Protein AF-A0AAW6UKP6-F1 (afdb_monomer)

Solvent-accessible surface area (backbone atoms only — not comparable to full-atom values): 6323 Å² total; per-residue (Å²): 113,102,77,45,82,90,49,48,65,62,50,48,55,52,49,50,52,49,58,73,71,46,81,63,58,68,55,94,92,41,79,34,57,94,87,55,78,79,71,82,73,55,69,66,61,53,51,53,48,44,49,36,45,63,71,62,67,48,82,64,89,46,73,42,46,45,46,24,50,53,50,37,60,75,69,43,39,76,81,42,58,70,73,59,23,53,57,48,45,55,55,39,44,53,52,18,43,52,50,49,53,53,64,74,75,108

Mean predicted aligned error: 12.76 Å

Nearest PDB structures (foldseek):
  6h25-assembly1_H  TM=5.130E-01  e=7.386E+00  Homo sapiens

Sequence (106 aa):
TLFSPENCMEYFEKAQKWHEAGRPVCVNGKWLKPGEVAVSIDPVERDNAYTRIIGSRLTPKNRTEEIAAELAGKQGVRNMSDFVGRKAWLGIWQQAAELAAKEVTA

Organism: Providencia rettgeri (NCBI:txid587)

Structure (mmCIF, N/CA/C/O backbone):
data_AF-A0AAW6UKP6-F1
#
_entry.id   AF-A0AAW6UKP6-F1
#
loop_
_atom_site.group_PDB
_atom_site.id
_atom_site.type_symbol
_atom_site.label_atom_id
_atom_site.label_alt_id
_atom_site.label_comp_id
_atom_site.label_asym_id
_atom_site.label_entity_id
_atom_site.label_seq_id
_atom_site.pdbx_PDB_ins_code
_atom_site.Cartn_x
_atom_site.Cartn_y
_atom_site.Cartn_z
_atom_site.occupancy
_atom_site.B_iso_or_equiv
_atom_site.auth_seq_id
_atom_site.auth_comp_id
_atom_site.auth_asym_id
_atom_site.auth_atom_id
_atom_site.pdbx_PDB_model_num
ATOM 1 N N . THR A 1 1 ? 37.466 -22.237 -8.471 1.00 55.19 1 THR A N 1
ATOM 2 C CA . THR A 1 1 ? 36.124 -22.697 -8.052 1.00 55.19 1 THR A CA 1
ATOM 3 C C . THR A 1 1 ? 35.542 -21.637 -7.138 1.00 55.19 1 THR A C 1
ATOM 5 O O . THR A 1 1 ? 36.288 -21.102 -6.337 1.00 55.19 1 THR A O 1
ATOM 8 N N . LEU A 1 2 ? 34.257 -21.281 -7.255 1.00 63.34 2 LEU A N 1
ATOM 9 C CA . LEU A 1 2 ? 33.610 -20.297 -6.354 1.00 63.34 2 LEU A CA 1
ATOM 10 C C . LEU A 1 2 ? 33.695 -20.696 -4.864 1.00 63.34 2 LEU A C 1
ATOM 12 O O . LEU A 1 2 ? 33.579 -19.859 -3.970 1.00 63.34 2 LEU A O 1
ATOM 16 N N . PHE A 1 3 ? 33.952 -21.979 -4.619 1.00 66.38 3 PHE A N 1
ATOM 17 C CA . PHE A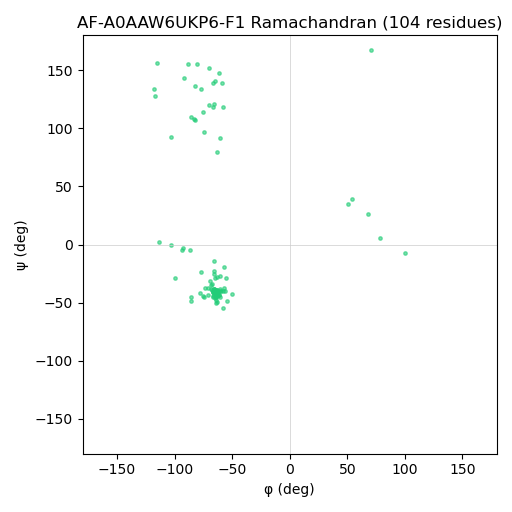 1 3 ? 34.276 -22.555 -3.326 1.00 66.38 3 PHE A CA 1
ATOM 18 C C . PHE A 1 3 ? 35.784 -22.822 -3.272 1.00 66.38 3 PHE A C 1
ATOM 20 O O . PHE A 1 3 ? 36.261 -23.858 -3.744 1.00 66.38 3 PHE A O 1
ATOM 27 N N . SER A 1 4 ? 36.533 -21.844 -2.765 1.00 71.06 4 SER A N 1
ATOM 28 C CA . SER A 1 4 ? 37.926 -22.015 -2.346 1.00 71.06 4 SER A CA 1
ATOM 29 C C . SER A 1 4 ? 37.954 -22.379 -0.856 1.00 71.06 4 SER A C 1
ATOM 31 O O . SER A 1 4 ? 37.142 -21.839 -0.098 1.00 71.06 4 SER A O 1
ATOM 33 N N . PRO A 1 5 ? 38.872 -23.252 -0.405 1.00 71.44 5 PRO A N 1
ATOM 34 C CA . PRO A 1 5 ? 38.934 -23.707 0.989 1.00 71.44 5 PRO A CA 1
ATOM 35 C C . PRO A 1 5 ? 39.176 -22.565 1.987 1.00 71.44 5 PRO A C 1
ATOM 37 O O . PRO A 1 5 ? 38.702 -22.624 3.116 1.00 71.44 5 PRO A O 1
ATOM 40 N N . GLU A 1 6 ? 39.833 -21.491 1.548 1.00 70.94 6 GLU A N 1
ATOM 41 C CA . GLU A 1 6 ? 40.092 -20.283 2.343 1.00 70.94 6 GLU A CA 1
ATOM 42 C C . GLU A 1 6 ? 38.807 -19.522 2.712 1.00 70.94 6 GLU A C 1
ATOM 44 O O . GLU A 1 6 ? 38.766 -18.816 3.712 1.00 70.94 6 GLU A O 1
ATOM 49 N N . ASN A 1 7 ? 37.728 -19.709 1.945 1.00 62.31 7 ASN A N 1
ATOM 50 C CA . ASN A 1 7 ? 36.457 -19.009 2.131 1.00 62.31 7 ASN A CA 1
ATOM 51 C C . ASN A 1 7 ? 35.382 -19.896 2.798 1.00 62.31 7 ASN A C 1
ATOM 53 O O . ASN A 1 7 ? 34.258 -19.448 3.011 1.00 62.31 7 ASN A O 1
ATOM 57 N N . CYS A 1 8 ? 35.695 -21.162 3.119 1.00 63.50 8 CYS A N 1
ATOM 58 C CA . CYS A 1 8 ? 34.740 -22.125 3.686 1.00 63.50 8 CYS A CA 1
ATOM 59 C C . CYS A 1 8 ? 34.215 -21.726 5.073 1.00 63.50 8 CYS A C 1
ATOM 61 O O . CYS A 1 8 ? 33.021 -21.883 5.325 1.00 63.50 8 CYS A O 1
ATOM 63 N N . MET A 1 9 ? 35.068 -21.196 5.956 1.00 69.38 9 MET A N 1
ATOM 64 C CA . MET A 1 9 ? 34.627 -20.741 7.286 1.00 69.38 9 MET A CA 1
ATOM 65 C C . MET A 1 9 ? 33.695 -19.530 7.181 1.00 69.38 9 MET A C 1
ATOM 67 O O . MET A 1 9 ? 32.601 -19.535 7.738 1.00 69.38 9 MET A O 1
ATOM 71 N N . GLU A 1 10 ? 34.062 -18.568 6.336 1.00 73.38 10 GLU A N 1
ATOM 72 C CA . GLU A 1 10 ? 33.233 -17.408 5.998 1.00 73.38 10 GLU A CA 1
ATOM 73 C C . GLU A 1 10 ? 31.852 -17.808 5.446 1.00 73.38 10 GLU A C 1
ATOM 75 O O . GLU A 1 10 ? 30.840 -17.181 5.764 1.00 73.38 10 GLU A O 1
ATOM 80 N N . TYR A 1 11 ? 31.782 -18.851 4.612 1.00 74.81 11 TYR A N 1
ATOM 81 C CA . TYR A 1 11 ? 30.507 -19.363 4.102 1.00 74.81 11 TYR A CA 1
ATOM 82 C C . TYR A 1 11 ? 29.651 -19.998 5.200 1.00 74.81 11 TYR A C 1
ATOM 84 O O . TYR A 1 11 ? 28.435 -19.802 5.202 1.00 74.81 11 TYR A O 1
ATOM 92 N N . PHE A 1 12 ? 30.266 -20.729 6.131 1.00 77.94 12 PHE A N 1
ATOM 93 C CA . PHE A 1 12 ? 29.560 -21.354 7.246 1.00 77.94 12 PHE A CA 1
ATOM 94 C C . PHE A 1 12 ? 28.951 -20.306 8.185 1.00 77.94 12 PHE A C 1
ATOM 96 O O . PHE A 1 12 ? 27.762 -20.375 8.492 1.00 77.94 12 PHE A O 1
ATOM 103 N N . GLU A 1 13 ? 29.713 -19.273 8.547 1.00 80.56 13 GLU A N 1
ATOM 104 C CA . GLU A 1 13 ? 29.209 -18.164 9.366 1.00 80.56 13 GLU A CA 1
ATOM 105 C C . GLU A 1 13 ? 28.077 -17.398 8.670 1.00 80.56 13 GLU A C 1
ATOM 107 O O . GLU A 1 13 ? 27.074 -17.043 9.294 1.00 80.56 13 GLU A O 1
ATOM 112 N N . LYS A 1 14 ? 28.198 -17.168 7.356 1.00 77.75 14 LYS A N 1
ATOM 113 C CA . LYS A 1 14 ? 27.137 -16.538 6.553 1.00 77.75 14 LYS A CA 1
ATOM 114 C C . LYS A 1 14 ? 25.878 -17.403 6.514 1.00 77.75 14 LYS A C 1
ATOM 116 O O . LYS A 1 14 ? 24.782 -16.863 6.638 1.00 77.75 14 LYS A O 1
ATOM 121 N N . ALA A 1 15 ? 26.019 -18.723 6.391 1.00 78.00 15 ALA A N 1
ATOM 122 C CA . ALA A 1 15 ? 24.896 -19.655 6.413 1.00 78.00 15 ALA A CA 1
ATOM 123 C C . ALA A 1 15 ? 24.209 -19.699 7.787 1.00 78.00 15 ALA A C 1
ATOM 125 O O . ALA A 1 15 ? 22.981 -19.688 7.848 1.00 78.00 15 ALA A O 1
ATOM 126 N N . GLN A 1 16 ? 24.978 -19.683 8.879 1.00 78.81 16 GLN A N 1
ATOM 127 C CA . GLN A 1 16 ? 24.442 -19.662 10.240 1.00 78.81 16 GLN A CA 1
ATOM 128 C C . GLN A 1 16 ? 23.662 -18.371 10.516 1.00 78.81 16 GLN A C 1
ATOM 130 O O . GLN A 1 16 ? 22.532 -18.437 10.994 1.00 78.81 16 GLN A O 1
ATOM 135 N N . LYS A 1 17 ? 24.197 -17.211 10.109 1.00 78.19 17 LYS A N 1
ATOM 136 C CA . LYS A 1 17 ? 23.480 -15.923 10.168 1.00 78.19 17 LYS A CA 1
ATOM 137 C C . LYS A 1 17 ? 22.188 -15.945 9.350 1.00 78.19 17 LYS A C 1
ATOM 139 O O . LYS A 1 17 ? 21.175 -15.417 9.792 1.00 78.19 17 LYS A O 1
ATOM 144 N N . TRP A 1 18 ? 22.200 -16.576 8.174 1.00 73.56 18 TRP A N 1
ATOM 145 C CA . TRP A 1 18 ? 20.998 -16.743 7.348 1.00 73.56 18 TRP A CA 1
ATOM 146 C C . TRP A 1 18 ? 19.962 -17.676 7.987 1.00 73.56 18 TRP A C 1
ATOM 148 O O . TRP A 1 18 ? 18.762 -17.469 7.827 1.00 73.56 18 TRP A O 1
ATOM 158 N N . HIS A 1 19 ? 20.413 -18.704 8.707 1.00 72.62 19 HIS A N 1
ATOM 159 C CA . HIS A 1 19 ? 19.541 -19.622 9.431 1.00 72.62 19 HIS A CA 1
ATOM 160 C C . HIS A 1 19 ? 18.895 -18.949 10.650 1.00 72.62 19 HIS A C 1
ATOM 162 O O . HIS A 1 19 ? 17.689 -19.078 10.843 1.00 72.62 19 HIS A O 1
ATOM 168 N N . GLU A 1 20 ? 19.677 -18.185 11.416 1.00 72.75 20 GLU A N 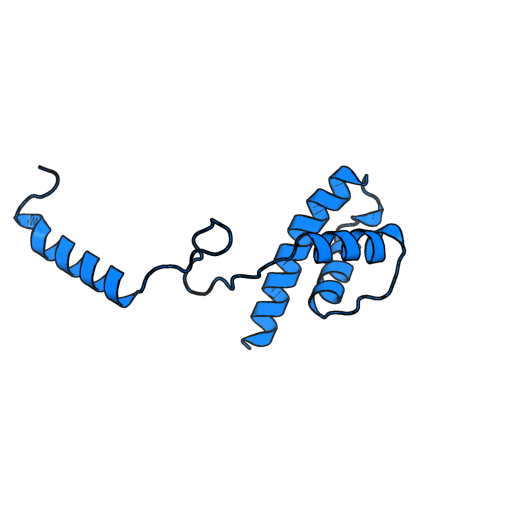1
ATOM 169 C CA . GLU A 1 20 ? 19.222 -17.440 12.596 1.00 72.75 20 GLU A CA 1
ATOM 170 C C . GLU A 1 20 ? 18.278 -16.283 12.232 1.00 72.75 20 GLU A C 1
ATOM 172 O O . GLU A 1 20 ? 17.268 -16.078 12.901 1.00 72.75 20 GLU A O 1
ATOM 177 N N . ALA A 1 21 ? 18.539 -15.583 11.119 1.00 66.31 21 ALA A N 1
ATOM 178 C CA . ALA A 1 21 ? 17.660 -14.535 10.594 1.00 66.31 21 ALA A CA 1
ATOM 179 C C . ALA A 1 21 ? 16.293 -15.060 10.106 1.00 66.31 21 ALA A C 1
ATOM 181 O O . ALA A 1 21 ? 15.368 -14.273 9.900 1.00 66.31 21 ALA A O 1
ATOM 182 N N . GLY A 1 22 ? 16.154 -16.377 9.925 1.00 68.00 22 GLY A N 1
ATOM 183 C CA . GLY A 1 22 ? 14.941 -17.001 9.417 1.00 68.00 22 GLY A CA 1
ATOM 184 C C . GLY A 1 22 ? 14.696 -16.720 7.932 1.00 68.00 22 GLY A C 1
ATOM 185 O O . GLY A 1 22 ? 15.329 -15.882 7.289 1.00 68.00 22 GLY A O 1
ATOM 186 N N . ARG A 1 23 ? 13.756 -17.464 7.343 1.00 63.94 23 ARG A N 1
ATOM 187 C CA . ARG A 1 23 ? 13.358 -17.219 5.952 1.00 63.94 23 ARG A CA 1
ATOM 188 C C . ARG A 1 23 ? 12.443 -15.990 5.904 1.00 63.94 23 ARG A C 1
ATOM 190 O O . ARG A 1 23 ? 11.500 -15.934 6.694 1.00 63.94 23 ARG A O 1
ATOM 197 N N . PRO A 1 24 ? 12.657 -15.043 4.974 1.00 65.19 24 PRO A N 1
ATOM 198 C CA . PRO A 1 24 ? 11.714 -13.952 4.769 1.00 65.19 24 PRO A CA 1
ATOM 199 C C . PRO A 1 24 ? 10.340 -14.515 4.396 1.00 65.19 24 PRO A C 1
ATOM 201 O O . PRO A 1 24 ? 10.235 -15.466 3.614 1.00 65.19 24 PRO A O 1
ATOM 204 N N . VAL A 1 25 ? 9.282 -13.929 4.957 1.00 61.28 25 VAL A N 1
ATOM 205 C CA . VAL A 1 25 ? 7.910 -14.344 4.659 1.00 61.28 25 VAL A CA 1
ATOM 206 C C . VAL A 1 25 ? 7.590 -13.917 3.227 1.00 61.28 25 VAL A C 1
ATOM 208 O O . VAL A 1 25 ? 7.650 -12.736 2.885 1.00 61.28 25 VAL A O 1
ATOM 211 N N . CYS A 1 26 ? 7.273 -14.883 2.368 1.00 54.25 26 CYS A N 1
ATOM 212 C CA . CYS A 1 26 ? 6.759 -14.597 1.035 1.00 54.25 26 CYS A CA 1
ATOM 213 C C . CYS A 1 26 ? 5.245 -14.416 1.139 1.00 54.25 26 CYS A C 1
ATOM 215 O O . CYS A 1 26 ? 4.528 -15.388 1.378 1.00 54.25 26 CYS A O 1
ATOM 217 N N . VAL A 1 27 ? 4.757 -13.186 0.965 1.00 57.72 27 VAL A N 1
ATOM 218 C CA . VAL A 1 27 ? 3.317 -12.919 0.869 1.00 57.72 27 VAL A CA 1
ATOM 219 C C . VAL A 1 27 ? 3.013 -12.359 -0.507 1.00 57.72 27 VAL A C 1
ATOM 221 O O . VAL A 1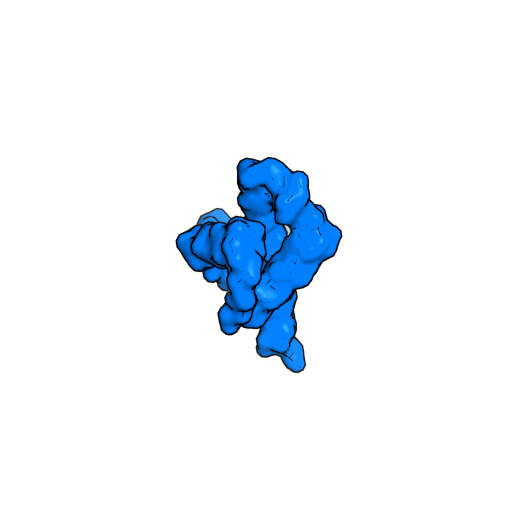 27 ? 3.653 -11.420 -0.977 1.00 57.72 27 VAL A O 1
ATOM 224 N N . ASN A 1 28 ? 2.042 -12.983 -1.173 1.00 47.97 28 ASN A N 1
ATOM 225 C CA . ASN A 1 28 ? 1.555 -12.587 -2.492 1.00 47.97 28 ASN A CA 1
ATOM 226 C C . ASN A 1 28 ? 2.664 -12.476 -3.566 1.00 47.97 28 ASN A C 1
ATOM 228 O O . ASN A 1 28 ? 2.681 -11.550 -4.375 1.00 47.97 28 ASN A O 1
ATOM 232 N N . GLY A 1 29 ? 3.628 -13.406 -3.545 1.00 62.12 29 GLY A N 1
ATOM 233 C CA . GLY A 1 29 ? 4.715 -13.486 -4.531 1.00 62.12 29 GLY A CA 1
ATOM 234 C C . GLY A 1 29 ? 5.862 -12.491 -4.324 1.00 62.12 29 GLY A C 1
ATOM 235 O O . GLY A 1 29 ? 6.766 -12.435 -5.159 1.00 62.12 29 GLY A O 1
ATOM 236 N N . LYS A 1 30 ? 5.858 -11.720 -3.228 1.00 57.59 30 LYS A N 1
ATOM 237 C CA . LYS A 1 30 ? 6.928 -10.778 -2.886 1.00 57.59 30 LYS A CA 1
ATOM 238 C C . LYS A 1 30 ? 7.593 -11.173 -1.567 1.00 57.59 30 LYS A C 1
ATOM 240 O O . LYS A 1 30 ? 6.921 -11.485 -0.586 1.00 57.59 30 LYS A O 1
ATOM 245 N N . TRP A 1 31 ? 8.923 -11.158 -1.559 1.00 63.91 31 TRP A N 1
ATOM 246 C CA . TRP A 1 31 ? 9.724 -11.400 -0.361 1.00 63.91 31 TRP A CA 1
ATOM 247 C C . TRP A 1 31 ? 9.670 -10.170 0.535 1.00 63.91 31 TRP A C 1
ATOM 249 O O . TRP A 1 31 ? 10.165 -9.110 0.146 1.00 63.91 31 TRP A O 1
ATOM 259 N N . LEU A 1 32 ? 9.068 -10.312 1.711 1.00 57.47 32 LEU A N 1
ATOM 260 C CA . LEU A 1 32 ? 9.000 -9.234 2.686 1.00 57.47 32 LEU A CA 1
ATOM 261 C C . LEU A 1 32 ? 10.289 -9.184 3.490 1.00 57.47 32 LEU A C 1
ATOM 263 O O . LEU A 1 32 ? 10.831 -10.213 3.907 1.00 57.47 32 LEU A O 1
ATOM 267 N N . LYS A 1 33 ? 10.794 -7.970 3.697 1.00 59.16 33 LYS A N 1
ATOM 268 C CA . LYS A 1 33 ? 11.932 -7.750 4.590 1.00 59.16 33 LYS A CA 1
ATOM 269 C C . LYS A 1 33 ? 11.495 -7.966 6.046 1.00 59.16 33 LYS A C 1
ATOM 271 O O . LYS A 1 33 ? 10.326 -7.748 6.361 1.00 59.16 33 LYS A O 1
ATOM 276 N N . PRO A 1 34 ? 12.402 -8.376 6.949 1.00 46.78 34 PRO A N 1
ATOM 277 C CA . PRO A 1 34 ? 12.072 -8.492 8.367 1.00 46.78 34 PRO A CA 1
ATOM 278 C C . PRO A 1 34 ? 11.581 -7.134 8.897 1.00 46.78 34 PRO A C 1
ATOM 280 O O . PRO A 1 34 ? 12.305 -6.143 8.821 1.00 46.78 34 PRO A O 1
ATOM 283 N N . GLY A 1 35 ? 10.330 -7.090 9.369 1.00 51.12 35 GLY A N 1
ATOM 284 C CA .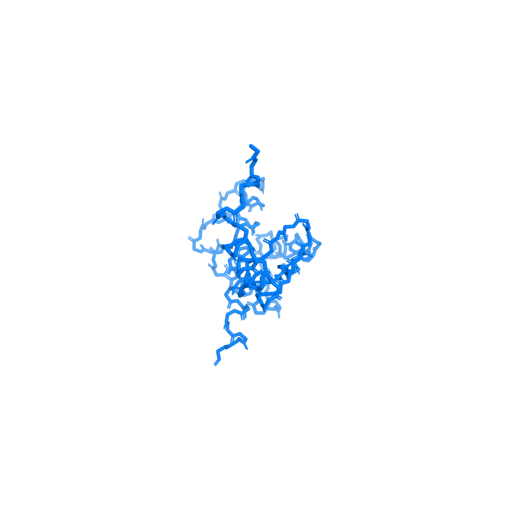 GLY A 1 35 ? 9.637 -5.873 9.820 1.00 51.12 35 GLY A CA 1
ATOM 285 C C . GLY A 1 35 ? 8.660 -5.255 8.809 1.00 51.12 35 GLY A C 1
ATOM 286 O O . GLY A 1 35 ? 7.924 -4.337 9.163 1.00 51.12 35 GLY A O 1
ATOM 287 N N . GLU A 1 36 ? 8.604 -5.750 7.571 1.00 48.19 36 GLU A N 1
ATOM 288 C CA . GLU A 1 36 ? 7.600 -5.329 6.594 1.00 48.19 36 GLU A CA 1
ATOM 289 C C . GLU A 1 36 ? 6.310 -6.119 6.835 1.00 48.19 36 GLU A C 1
ATOM 291 O O . GLU A 1 36 ? 6.246 -7.331 6.614 1.00 48.19 36 GLU A O 1
ATOM 296 N N . VAL A 1 37 ? 5.286 -5.440 7.357 1.00 53.78 37 VAL A N 1
ATOM 297 C CA . VAL A 1 37 ? 3.987 -6.066 7.595 1.00 53.78 37 VAL A CA 1
ATOM 298 C C . VAL A 1 37 ? 3.380 -6.414 6.246 1.00 53.78 37 VAL A C 1
ATOM 300 O O . VAL A 1 37 ? 3.120 -5.550 5.409 1.00 53.78 37 VAL A O 1
ATOM 303 N N . ALA A 1 38 ? 3.160 -7.710 6.055 1.00 50.59 38 ALA A N 1
ATOM 304 C CA . ALA A 1 38 ? 2.424 -8.267 4.942 1.00 50.59 38 ALA A CA 1
ATOM 305 C C . ALA A 1 38 ? 0.973 -7.787 4.985 1.00 50.59 38 ALA A C 1
ATOM 307 O O . ALA A 1 38 ? 0.092 -8.503 5.460 1.00 50.59 38 ALA A O 1
ATOM 308 N N . VAL A 1 39 ? 0.696 -6.567 4.532 1.00 56.62 39 VAL A N 1
ATOM 309 C CA . VAL A 1 39 ? -0.695 -6.153 4.421 1.00 56.62 39 VAL A CA 1
ATOM 310 C C . VAL A 1 39 ? -1.268 -6.877 3.210 1.00 56.62 39 VAL A C 1
ATOM 312 O O . VAL A 1 39 ? -1.059 -6.473 2.066 1.00 56.62 39 VAL A O 1
ATOM 315 N N . SER A 1 40 ? -1.937 -8.003 3.466 1.00 55.31 40 SER A N 1
ATOM 316 C CA . SER A 1 40 ? -2.817 -8.655 2.500 1.00 55.31 40 SER A CA 1
ATOM 317 C C . SER A 1 40 ? -3.921 -7.668 2.147 1.00 55.31 40 SER A C 1
ATOM 319 O O . SER A 1 40 ? -4.925 -7.555 2.841 1.00 55.31 40 SER A O 1
ATOM 321 N N . ILE A 1 41 ? -3.689 -6.894 1.092 1.00 62.16 41 ILE A N 1
ATOM 322 C CA . ILE A 1 41 ? -4.678 -5.976 0.544 1.00 62.16 41 ILE A CA 1
ATOM 323 C C . ILE A 1 41 ? -5.587 -6.808 -0.348 1.00 62.16 41 ILE A C 1
ATOM 325 O O . ILE A 1 41 ? -5.182 -7.205 -1.444 1.00 62.16 41 ILE A O 1
ATOM 329 N N . ASP A 1 42 ? -6.809 -7.059 0.113 1.00 68.06 42 ASP A N 1
ATOM 330 C CA . ASP A 1 42 ? -7.814 -7.687 -0.726 1.00 68.06 42 ASP A CA 1
ATOM 331 C C . ASP A 1 42 ? -8.186 -6.732 -1.884 1.00 68.06 42 ASP A C 1
ATOM 333 O O . ASP A 1 42 ? -8.580 -5.577 -1.656 1.00 68.06 42 ASP A O 1
ATOM 337 N N . PRO A 1 43 ? -8.009 -7.152 -3.152 1.00 69.31 43 PRO A N 1
ATOM 338 C CA . PRO A 1 43 ? -8.242 -6.281 -4.297 1.00 69.31 43 PRO A CA 1
ATOM 339 C C . PRO A 1 43 ? -9.719 -5.897 -4.445 1.00 69.31 43 PRO A C 1
ATOM 341 O O . PRO A 1 43 ? -10.000 -4.835 -5.005 1.00 69.31 43 PRO A O 1
ATOM 344 N N . VAL A 1 44 ? -10.644 -6.722 -3.943 1.00 72.75 44 VAL A N 1
ATOM 345 C CA . VAL A 1 44 ? -12.091 -6.500 -4.025 1.00 72.75 44 VAL A CA 1
ATOM 346 C C . VAL A 1 44 ? -12.528 -5.472 -2.988 1.00 72.75 44 VAL A C 1
ATOM 348 O O . VAL A 1 44 ? -13.304 -4.571 -3.315 1.00 72.75 44 VAL A O 1
ATOM 351 N N . GLU A 1 45 ? -12.005 -5.541 -1.762 1.00 71.50 45 GLU A N 1
ATOM 352 C CA . GLU A 1 45 ? -12.272 -4.519 -0.739 1.00 71.50 45 GLU A CA 1
ATOM 353 C C . GLU A 1 45 ? -11.756 -3.145 -1.166 1.00 71.50 45 GLU A C 1
ATOM 355 O O . GLU A 1 45 ? -12.476 -2.149 -1.067 1.00 71.50 45 GLU A O 1
ATOM 360 N N . ARG A 1 46 ? -10.544 -3.088 -1.726 1.00 76.25 46 ARG A N 1
ATOM 361 C CA . ARG A 1 46 ? -9.946 -1.837 -2.210 1.00 76.25 46 ARG A CA 1
ATOM 362 C C . ARG A 1 46 ? -10.780 -1.176 -3.311 1.00 76.25 46 ARG A C 1
ATOM 364 O O . ARG A 1 46 ? -10.942 0.045 -3.300 1.00 76.25 46 ARG A O 1
ATOM 371 N N . ASP A 1 47 ? -11.251 -1.947 -4.292 1.00 77.31 47 ASP A N 1
ATOM 372 C CA . ASP A 1 47 ? -11.993 -1.412 -5.446 1.00 77.31 47 ASP A CA 1
ATOM 373 C C . ASP A 1 47 ? -13.420 -0.984 -5.061 1.00 77.31 47 ASP A C 1
ATOM 375 O O . ASP A 1 47 ? -13.896 0.080 -5.470 1.00 77.31 47 ASP A O 1
ATOM 379 N N . ASN A 1 48 ? -14.061 -1.742 -4.163 1.00 78.44 48 ASN A N 1
ATOM 380 C CA . ASN A 1 48 ? -15.316 -1.323 -3.540 1.00 78.44 48 ASN A CA 1
ATOM 381 C C . ASN A 1 48 ? -15.136 -0.032 -2.738 1.00 78.44 48 ASN A C 1
ATOM 383 O O . ASN A 1 48 ? -15.953 0.881 -2.857 1.00 78.44 48 ASN A O 1
ATOM 387 N N . ALA A 1 49 ? -14.056 0.085 -1.964 1.00 75.88 49 ALA A N 1
ATOM 388 C CA . ALA A 1 49 ? -13.755 1.296 -1.213 1.00 75.88 49 ALA A CA 1
ATOM 389 C C . ALA A 1 49 ? -13.454 2.490 -2.132 1.00 75.88 49 ALA A C 1
ATOM 391 O O . ALA A 1 49 ? -13.924 3.593 -1.859 1.00 75.88 49 ALA A O 1
ATOM 392 N N . TYR A 1 50 ? -12.755 2.285 -3.255 1.00 75.88 50 TYR A N 1
ATOM 393 C CA . TYR A 1 50 ? -12.541 3.328 -4.264 1.00 75.88 50 TYR A CA 1
ATOM 394 C C . TYR A 1 50 ? -13.872 3.859 -4.798 1.00 75.88 50 TYR A C 1
ATOM 396 O O . TYR A 1 50 ? -14.159 5.054 -4.707 1.00 75.88 50 TYR A O 1
ATOM 404 N N . THR A 1 51 ? -14.722 2.957 -5.291 1.00 78.38 51 THR A N 1
ATOM 405 C CA . THR A 1 51 ? -16.038 3.302 -5.842 1.00 78.38 51 THR A CA 1
ATOM 406 C C . THR A 1 51 ? -16.888 4.025 -4.799 1.00 78.38 51 THR A C 1
ATOM 408 O O . THR A 1 51 ? -17.539 5.030 -5.080 1.00 78.38 51 THR A O 1
ATOM 411 N N . ARG A 1 52 ? -16.817 3.572 -3.549 1.00 74.19 52 ARG A N 1
ATOM 412 C CA . ARG A 1 52 ? -17.613 4.096 -2.447 1.00 74.19 52 ARG A CA 1
ATOM 413 C C . ARG A 1 52 ? -17.141 5.468 -1.945 1.00 74.19 52 ARG A C 1
ATOM 415 O O . ARG A 1 52 ? -17.968 6.357 -1.740 1.00 74.19 52 ARG A O 1
ATOM 422 N N . ILE A 1 53 ? -15.837 5.663 -1.764 1.00 77.81 53 ILE A N 1
ATOM 423 C CA . ILE A 1 53 ? -15.247 6.879 -1.177 1.00 77.81 53 ILE A CA 1
ATOM 424 C C . ILE A 1 53 ? -15.027 7.952 -2.251 1.00 77.81 53 ILE A C 1
ATOM 426 O O . ILE A 1 53 ? -15.352 9.128 -2.043 1.00 77.81 53 ILE A O 1
ATOM 430 N N . ILE A 1 54 ? -14.486 7.566 -3.407 1.00 75.69 54 ILE A N 1
ATOM 431 C CA . ILE A 1 54 ? -14.166 8.482 -4.508 1.00 75.69 54 ILE A CA 1
ATOM 432 C C . ILE A 1 54 ? -15.394 8.702 -5.390 1.00 75.69 54 ILE A C 1
ATOM 434 O O . ILE A 1 54 ? -15.745 9.855 -5.633 1.00 75.69 54 ILE A O 1
ATOM 438 N N . GLY A 1 55 ? -16.077 7.625 -5.791 1.00 71.50 55 GLY A N 1
ATOM 439 C CA . GLY A 1 55 ? -17.260 7.693 -6.656 1.00 71.50 55 GLY A CA 1
ATOM 440 C C . GLY A 1 55 ? -18.528 8.180 -5.946 1.00 71.50 55 GLY A C 1
ATOM 441 O O . GLY A 1 55 ? -19.228 9.042 -6.470 1.00 71.50 55 GLY A O 1
ATOM 442 N N . SER A 1 56 ? -18.818 7.683 -4.737 1.00 69.25 56 SER A N 1
ATOM 443 C CA . SER A 1 56 ? -20.101 7.940 -4.050 1.00 69.25 56 SER A CA 1
ATOM 444 C C . SER A 1 56 ? -20.021 8.788 -2.773 1.00 69.25 56 SER A C 1
ATOM 446 O O . SER A 1 56 ? -21.052 9.020 -2.147 1.00 69.25 56 SER A O 1
ATOM 448 N N . ARG A 1 57 ? -18.835 9.281 -2.380 1.00 66.94 57 ARG A N 1
ATOM 449 C CA . ARG A 1 57 ? -18.614 10.110 -1.167 1.00 66.94 57 ARG A CA 1
ATOM 450 C C . ARG A 1 57 ? -19.197 9.518 0.126 1.00 66.94 57 ARG A C 1
ATOM 452 O O . ARG A 1 57 ? -19.662 10.247 0.998 1.00 66.94 57 ARG A O 1
ATOM 459 N N . LEU A 1 58 ? -19.180 8.199 0.256 1.00 68.44 58 LEU A N 1
ATOM 460 C CA . LEU A 1 58 ? -19.667 7.522 1.453 1.00 68.44 58 LEU A CA 1
ATOM 461 C C . LEU A 1 58 ? -18.614 7.544 2.568 1.00 68.44 58 LEU A C 1
ATOM 463 O O . LEU A 1 58 ? -17.413 7.644 2.312 1.00 68.44 58 LEU A O 1
ATOM 467 N N . THR A 1 59 ? -19.082 7.440 3.812 1.00 65.06 59 THR A N 1
ATOM 468 C CA . THR A 1 59 ? -18.219 7.455 4.996 1.00 65.06 59 THR A CA 1
ATOM 469 C C . THR A 1 59 ? -17.321 6.210 5.048 1.00 65.06 59 THR A C 1
ATOM 471 O O . THR A 1 59 ? -17.794 5.105 4.732 1.00 65.06 59 THR A O 1
ATOM 474 N N . PRO A 1 60 ? -16.037 6.373 5.423 1.00 67.06 60 PRO A N 1
ATOM 475 C CA . PRO A 1 60 ? -15.109 5.258 5.611 1.00 67.06 60 PRO A CA 1
ATOM 476 C C . PRO A 1 60 ? -15.580 4.377 6.779 1.00 67.06 60 PRO A C 1
ATOM 478 O O . PRO A 1 60 ? -16.095 4.896 7.768 1.00 67.06 60 PRO A O 1
ATOM 481 N N . LYS A 1 61 ? -15.463 3.045 6.660 1.00 68.44 61 LYS A N 1
ATOM 482 C CA . LYS A 1 61 ? -15.863 2.099 7.724 1.00 68.44 61 LYS A CA 1
ATOM 483 C C . LYS A 1 61 ? -14.683 1.594 8.549 1.00 68.44 61 LYS A C 1
ATOM 485 O O . LYS A 1 61 ? -14.870 1.272 9.716 1.00 68.44 61 LYS A O 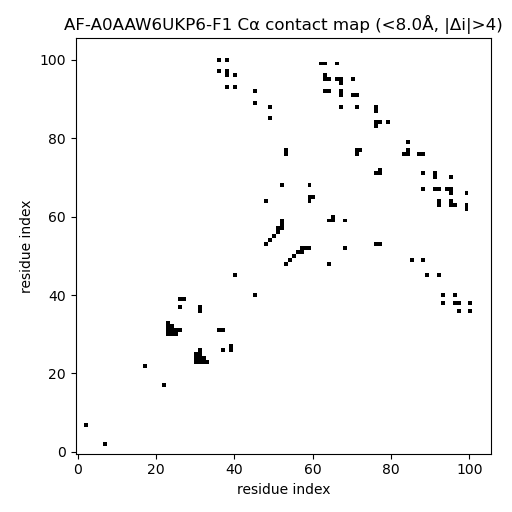1
ATOM 490 N N . ASN A 1 62 ? -13.500 1.525 7.950 1.00 68.06 62 ASN A N 1
ATOM 491 C CA . ASN A 1 62 ? -12.300 0.984 8.575 1.00 68.06 62 ASN A CA 1
ATOM 492 C C . ASN A 1 62 ? -11.217 2.052 8.763 1.00 68.06 62 ASN A C 1
ATOM 494 O O . ASN A 1 62 ? -11.145 3.021 8.008 1.00 68.06 62 ASN A O 1
ATOM 498 N N . ARG A 1 63 ? -10.313 1.839 9.728 1.00 67.62 63 ARG A N 1
ATOM 499 C CA . ARG A 1 63 ? -9.182 2.747 9.995 1.00 67.62 63 ARG A CA 1
ATOM 500 C C . ARG A 1 63 ? -8.290 2.941 8.761 1.00 67.62 63 ARG A C 1
ATOM 502 O O . ARG A 1 63 ? -7.876 4.053 8.461 1.00 67.62 63 ARG A O 1
ATOM 509 N N . THR A 1 64 ? -8.083 1.884 7.975 1.00 69.88 64 THR A N 1
ATOM 510 C CA . THR A 1 64 ? -7.367 1.949 6.689 1.00 69.88 64 THR A CA 1
ATOM 511 C C . THR A 1 64 ? -8.116 2.778 5.640 1.00 69.88 64 THR A C 1
ATOM 513 O O . THR A 1 64 ? -7.488 3.531 4.901 1.00 69.88 64 THR A O 1
ATOM 516 N N . GLU A 1 65 ? -9.450 2.695 5.592 1.00 75.06 65 GLU A N 1
ATOM 517 C CA . GLU A 1 65 ? -10.278 3.508 4.687 1.00 75.06 65 GLU A CA 1
ATOM 518 C C . GLU A 1 65 ? -10.257 4.991 5.070 1.00 75.06 65 GLU A C 1
ATOM 520 O O . GLU A 1 65 ? -10.283 5.845 4.188 1.00 75.06 65 GLU A O 1
ATOM 525 N N . GLU A 1 66 ? -10.196 5.304 6.365 1.00 77.81 66 GLU A N 1
ATOM 526 C CA . GLU A 1 66 ? -10.092 6.674 6.876 1.00 77.81 66 GLU A CA 1
ATOM 527 C C . GLU A 1 66 ? -8.770 7.325 6.452 1.00 77.81 66 GLU A C 1
ATOM 529 O O . GLU A 1 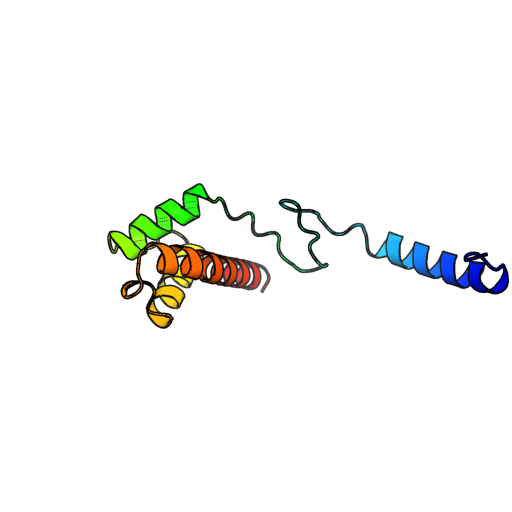66 ? -8.774 8.391 5.831 1.00 77.81 66 GLU A O 1
ATOM 534 N N . ILE A 1 67 ? -7.647 6.638 6.686 1.00 78.12 67 ILE A N 1
ATOM 535 C CA . ILE A 1 67 ? -6.315 7.111 6.282 1.00 78.12 67 ILE A CA 1
ATOM 536 C C . ILE A 1 67 ? -6.232 7.216 4.750 1.00 78.12 67 ILE A C 1
ATOM 538 O O . ILE A 1 67 ? -5.731 8.207 4.215 1.00 78.12 67 ILE A O 1
ATOM 542 N N . ALA A 1 68 ? -6.777 6.237 4.018 1.00 78.88 68 ALA A N 1
ATOM 543 C CA . ALA A 1 68 ? -6.814 6.269 2.557 1.00 78.88 68 ALA A CA 1
ATOM 544 C C . ALA A 1 68 ? -7.676 7.424 2.018 1.00 78.88 68 ALA A C 1
ATOM 546 O O . ALA A 1 68 ? -7.294 8.070 1.041 1.00 78.88 68 ALA A O 1
ATOM 547 N N . ALA A 1 69 ? -8.815 7.724 2.650 1.00 77.88 69 ALA A N 1
ATOM 548 C CA . ALA A 1 69 ? -9.670 8.846 2.274 1.00 77.88 69 ALA A CA 1
ATOM 549 C C . ALA A 1 69 ? -8.979 10.196 2.510 1.00 77.88 69 ALA A C 1
ATOM 551 O O . ALA A 1 69 ? -9.074 11.083 1.656 1.00 77.88 69 ALA A O 1
ATOM 552 N N . GLU A 1 70 ? -8.258 10.348 3.625 1.00 78.94 70 GLU A N 1
ATOM 553 C CA . GLU A 1 70 ? -7.478 11.554 3.911 1.00 78.94 70 GLU A CA 1
ATOM 554 C C . GLU A 1 70 ? -6.364 11.755 2.874 1.00 78.94 70 GLU A C 1
ATOM 556 O O . GLU A 1 70 ? -6.243 12.830 2.277 1.00 78.94 70 GLU A O 1
ATOM 561 N N . LEU A 1 71 ? -5.585 10.705 2.605 1.00 78.56 71 LEU A N 1
ATOM 562 C CA . LEU A 1 71 ? -4.505 10.735 1.619 1.00 78.56 71 LEU A CA 1
ATOM 563 C C . LEU A 1 71 ? -5.034 10.991 0.201 1.00 78.56 71 LEU A C 1
ATOM 565 O O . LEU A 1 71 ? -4.462 11.796 -0.532 1.00 78.56 71 LEU A O 1
ATOM 569 N N . ALA A 1 72 ? -6.167 10.397 -0.176 1.00 79.12 72 ALA A N 1
ATOM 570 C CA . ALA A 1 72 ? -6.795 10.654 -1.470 1.00 79.12 72 ALA A CA 1
ATOM 571 C C . ALA A 1 72 ? -7.376 12.068 -1.594 1.00 79.12 72 ALA A C 1
ATOM 573 O O . ALA A 1 72 ? -7.375 12.634 -2.692 1.00 79.12 72 ALA A O 1
ATOM 574 N N . GLY A 1 73 ? -7.838 12.653 -0.483 1.00 75.62 73 GLY A N 1
ATOM 575 C CA . GLY A 1 73 ? -8.209 14.063 -0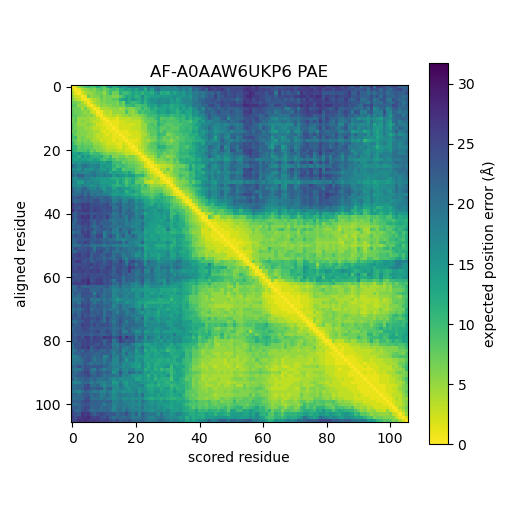.399 1.00 75.62 73 GLY A CA 1
ATOM 576 C C . GLY A 1 73 ? -7.007 14.980 -0.623 1.00 75.62 73 GLY A C 1
ATOM 577 O O . GLY A 1 73 ? -7.077 15.876 -1.462 1.00 75.62 73 GLY A O 1
ATOM 578 N N . LYS A 1 74 ? -5.884 14.703 0.054 1.00 78.06 74 LYS A N 1
ATOM 579 C CA . LYS A 1 74 ? -4.618 15.446 -0.089 1.00 78.06 74 LYS A CA 1
ATOM 580 C C . LYS A 1 74 ? -4.031 15.344 -1.498 1.00 78.06 74 LYS A C 1
ATOM 582 O O . LYS A 1 74 ? -3.519 16.329 -2.016 1.00 78.06 74 LYS A O 1
ATOM 587 N N . GLN A 1 75 ? -4.121 14.175 -2.130 1.00 74.19 75 GLN A N 1
ATOM 588 C CA . GLN A 1 75 ? -3.541 13.936 -3.453 1.00 74.19 75 GLN A CA 1
ATOM 589 C C . GLN A 1 75 ? -4.469 14.330 -4.616 1.00 74.19 75 GLN A C 1
ATOM 591 O O . GLN A 1 75 ? -4.071 14.250 -5.774 1.00 74.19 75 GLN A O 1
ATOM 596 N N . GLY A 1 76 ? -5.708 14.750 -4.338 1.00 74.25 76 GLY A N 1
ATOM 597 C CA . GLY A 1 76 ? -6.641 15.197 -5.373 1.00 74.25 76 GLY A CA 1
ATOM 598 C C . GLY A 1 76 ? -7.110 14.085 -6.315 1.00 74.25 76 GLY A C 1
ATOM 599 O O . GLY A 1 76 ? -7.496 14.370 -7.446 1.00 74.25 76 GLY A O 1
ATOM 600 N N . VAL A 1 77 ? -7.122 12.825 -5.861 1.00 74.06 77 VAL A N 1
ATOM 601 C CA . VAL A 1 77 ? -7.525 11.645 -6.664 1.00 74.06 77 VAL A CA 1
ATOM 602 C C . VAL A 1 77 ? -8.923 1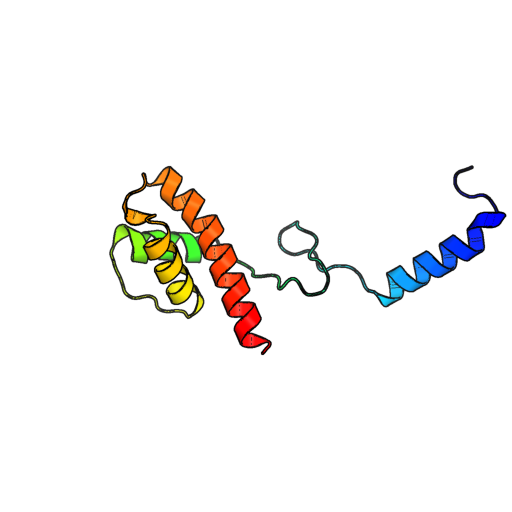1.800 -7.260 1.00 74.06 77 VAL A C 1
ATOM 604 O O . VAL A 1 77 ? -9.194 11.293 -8.342 1.00 74.06 77 VAL A O 1
ATOM 607 N N . ARG A 1 78 ? -9.793 12.560 -6.587 1.00 69.50 78 ARG A N 1
ATOM 608 C CA . ARG A 1 78 ? -11.146 12.897 -7.053 1.00 69.50 78 ARG A CA 1
ATOM 609 C C . ARG A 1 78 ? -11.192 13.728 -8.335 1.00 69.50 78 ARG A C 1
ATOM 611 O O . ARG A 1 78 ? -12.179 13.641 -9.050 1.00 69.50 78 ARG A O 1
ATOM 618 N N . ASN A 1 79 ? -10.168 14.533 -8.606 1.00 74.19 79 ASN A N 1
ATOM 619 C CA . ASN A 1 79 ? -10.102 15.359 -9.814 1.00 74.19 79 ASN A CA 1
ATOM 620 C C . ASN A 1 79 ? -9.358 14.657 -10.960 1.00 74.19 79 ASN A C 1
ATOM 622 O O . ASN A 1 79 ? -9.243 15.216 -12.048 1.00 74.19 79 ASN A O 1
ATOM 626 N N . MET A 1 80 ? -8.829 13.453 -10.724 1.00 73.06 80 MET A N 1
ATOM 627 C CA . MET A 1 80 ? -8.135 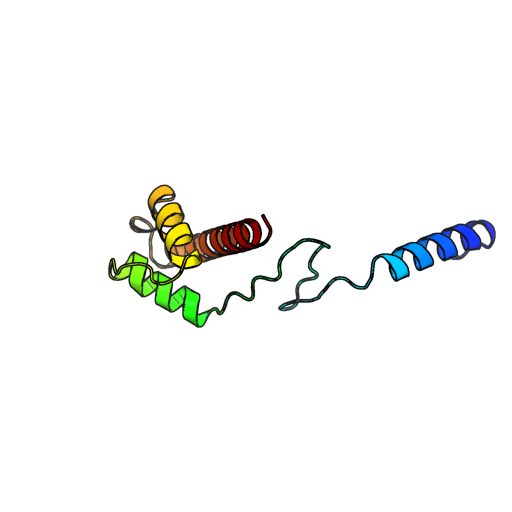12.668 -11.741 1.00 73.06 80 MET A CA 1
ATOM 628 C C . MET A 1 80 ? -9.119 11.784 -12.513 1.00 73.06 80 MET A C 1
ATOM 630 O O . MET A 1 80 ? -10.173 11.408 -12.004 1.00 73.06 80 MET A O 1
ATOM 634 N N . SER A 1 81 ? -8.760 11.417 -13.745 1.00 77.25 81 SER A N 1
ATOM 635 C CA . SER A 1 81 ? -9.521 10.437 -14.526 1.00 77.25 81 SER A CA 1
ATOM 636 C C . SER A 1 81 ? -9.553 9.079 -13.820 1.00 77.25 81 SER A C 1
ATOM 638 O O . SER A 1 81 ? -8.580 8.707 -13.170 1.00 77.25 81 SER A O 1
ATOM 640 N N . ASP A 1 82 ? -10.640 8.318 -13.977 1.00 74.38 82 ASP A N 1
ATOM 641 C CA . ASP A 1 82 ? -10.884 7.052 -13.257 1.00 74.38 82 ASP A CA 1
ATOM 642 C C . ASP A 1 82 ? -9.689 6.081 -13.323 1.00 74.38 82 ASP A C 1
ATOM 644 O O . ASP A 1 82 ? -9.251 5.538 -12.312 1.00 74.38 82 ASP A O 1
ATOM 648 N N . PHE A 1 83 ? -9.059 5.953 -14.494 1.00 75.06 83 PHE A N 1
ATOM 649 C CA . PHE A 1 83 ? -7.879 5.106 -14.677 1.00 75.06 83 PHE A CA 1
ATOM 650 C C . PHE A 1 83 ? -6.662 5.573 -13.858 1.00 75.06 83 PHE A C 1
ATOM 652 O O . PHE A 1 83 ? -5.988 4.772 -13.204 1.00 75.06 83 PHE A O 1
ATOM 659 N N . VAL A 1 84 ? -6.380 6.879 -13.867 1.00 80.56 84 VAL A N 1
ATOM 660 C CA . VAL A 1 84 ? -5.275 7.468 -13.095 1.00 80.56 84 VAL A CA 1
ATOM 661 C C . VAL A 1 84 ? -5.608 7.451 -11.605 1.00 80.56 84 VAL A C 1
ATOM 663 O O . VAL A 1 84 ? -4.745 7.154 -10.780 1.00 80.56 84 VAL A O 1
ATOM 666 N N . GLY A 1 85 ? -6.874 7.682 -11.264 1.00 78.62 85 GLY A N 1
ATOM 667 C CA . GLY A 1 85 ? -7.383 7.663 -9.907 1.00 78.62 85 GLY A CA 1
ATOM 668 C C . GLY A 1 85 ? -7.279 6.281 -9.267 1.00 78.62 85 GLY A C 1
ATOM 669 O O . GLY A 1 85 ? -6.794 6.185 -8.143 1.00 78.62 85 GLY A O 1
ATOM 670 N N . ARG A 1 86 ? -7.615 5.202 -9.987 1.00 77.75 86 ARG A N 1
ATOM 671 C CA . ARG A 1 86 ? -7.413 3.819 -9.513 1.00 77.75 86 ARG A CA 1
ATOM 672 C C . ARG A 1 86 ? -5.937 3.485 -9.310 1.00 77.75 86 ARG A C 1
ATOM 674 O O . ARG A 1 86 ? -5.586 2.832 -8.327 1.00 77.75 86 ARG A O 1
ATOM 681 N N . LYS A 1 87 ? -5.057 3.954 -10.202 1.00 81.75 87 LYS A N 1
ATOM 682 C CA . LYS A 1 87 ? -3.606 3.753 -10.057 1.00 81.75 87 LYS A CA 1
ATOM 683 C C . LYS A 1 87 ? -3.035 4.513 -8.856 1.00 81.75 87 LYS A C 1
ATOM 685 O O . LYS A 1 87 ? -2.213 3.961 -8.132 1.00 81.75 87 LYS A O 1
ATOM 690 N N . ALA A 1 88 ? -3.475 5.747 -8.622 1.00 82.25 88 ALA A N 1
ATOM 691 C CA . ALA A 1 88 ? -3.092 6.518 -7.441 1.00 82.25 88 ALA A CA 1
ATOM 692 C C . ALA A 1 88 ? -3.653 5.888 -6.156 1.00 82.25 88 ALA A C 1
ATOM 694 O O . ALA A 1 88 ? -2.936 5.755 -5.168 1.00 82.25 88 ALA A O 1
ATOM 695 N N . TRP A 1 89 ? -4.900 5.412 -6.198 1.00 82.25 89 TRP A N 1
ATOM 696 C CA . TRP A 1 89 ? -5.558 4.737 -5.083 1.00 82.25 89 TRP A CA 1
ATOM 697 C C . TRP A 1 89 ? -4.831 3.469 -4.642 1.00 82.25 89 TRP A C 1
ATOM 699 O O . TRP A 1 89 ? -4.714 3.238 -3.447 1.00 82.25 89 TRP A O 1
ATOM 709 N N . LEU A 1 90 ? -4.277 2.683 -5.573 1.00 82.31 90 LEU A N 1
ATOM 710 C CA . LEU A 1 90 ? -3.406 1.547 -5.246 1.00 82.31 90 LEU A CA 1
ATOM 711 C C . LEU A 1 90 ? -2.232 1.955 -4.346 1.00 82.31 90 LEU A C 1
ATOM 713 O O . LEU A 1 90 ? -1.988 1.312 -3.327 1.00 82.31 90 LEU A O 1
ATOM 717 N N . GLY A 1 91 ? -1.526 3.028 -4.716 1.00 80.81 91 GLY A N 1
ATOM 718 C CA . GLY A 1 91 ? -0.393 3.538 -3.942 1.00 80.81 91 GLY A CA 1
ATOM 719 C C . GLY A 1 91 ? -0.820 4.095 -2.585 1.00 80.81 91 GLY A C 1
ATOM 720 O O . GLY A 1 91 ? -0.225 3.756 -1.566 1.00 80.81 91 GLY A O 1
ATOM 721 N N . ILE A 1 92 ? -1.896 4.886 -2.558 1.00 84.44 92 ILE A N 1
ATOM 722 C CA . ILE A 1 92 ? -2.452 5.460 -1.325 1.00 84.44 92 ILE A CA 1
ATOM 723 C C . ILE A 1 92 ? -2.909 4.369 -0.364 1.00 84.44 92 ILE A C 1
ATOM 725 O O . ILE A 1 92 ? -2.645 4.443 0.830 1.00 84.44 92 ILE A O 1
ATOM 729 N N . TRP A 1 93 ? -3.588 3.346 -0.876 1.00 81.50 93 TRP A N 1
ATOM 730 C CA . TRP A 1 93 ? -4.094 2.252 -0.062 1.00 81.50 93 TRP A CA 1
ATOM 731 C C . TRP A 1 93 ? -2.954 1.445 0.553 1.00 81.50 93 TRP A C 1
ATOM 733 O O . TRP A 1 93 ? -3.034 1.067 1.716 1.00 81.50 93 TRP A O 1
ATOM 743 N N . GLN A 1 94 ? -1.864 1.238 -0.190 1.00 78.94 94 GLN A N 1
ATOM 744 C CA . GLN A 1 94 ? -0.658 0.614 0.347 1.00 78.94 94 GLN A CA 1
ATOM 745 C C . GLN A 1 94 ? -0.031 1.457 1.470 1.00 78.94 94 GLN A C 1
ATOM 747 O O . GLN A 1 94 ? 0.343 0.913 2.506 1.00 78.94 94 GLN A O 1
ATOM 752 N N . GLN A 1 95 ? 0.040 2.780 1.303 1.00 79.31 95 GLN A N 1
ATOM 753 C CA . GLN A 1 95 ? 0.541 3.688 2.342 1.00 79.31 95 GLN A CA 1
ATOM 754 C C . GLN A 1 95 ? -0.367 3.712 3.578 1.00 79.31 95 GLN A C 1
ATOM 756 O O . GLN A 1 95 ? 0.118 3.652 4.704 1.00 79.31 95 GLN A O 1
ATOM 761 N N . ALA A 1 96 ? -1.684 3.755 3.375 1.00 80.94 96 ALA A N 1
ATOM 762 C CA . ALA A 1 96 ? -2.675 3.719 4.445 1.00 80.94 96 ALA A CA 1
ATOM 763 C C . ALA A 1 96 ? -2.622 2.400 5.227 1.00 80.94 96 ALA A C 1
ATOM 765 O O . ALA A 1 96 ? -2.706 2.395 6.452 1.00 80.94 96 ALA A O 1
ATOM 766 N N . ALA A 1 97 ? -2.445 1.286 4.520 1.00 76.44 97 ALA A N 1
ATOM 767 C CA . ALA A 1 97 ? -2.268 -0.038 5.093 1.00 76.44 97 ALA A CA 1
ATOM 768 C C . ALA A 1 97 ? -0.990 -0.145 5.938 1.00 76.44 97 ALA A C 1
ATOM 770 O O . ALA A 1 97 ? -1.029 -0.671 7.048 1.00 76.44 97 ALA A O 1
ATOM 771 N N . GLU A 1 98 ? 0.129 0.386 5.443 1.00 75.62 98 GLU A N 1
ATOM 772 C CA . GLU A 1 98 ? 1.388 0.409 6.188 1.00 75.62 98 GLU A CA 1
ATOM 773 C C . GLU A 1 98 ? 1.297 1.287 7.445 1.00 75.62 98 GLU A C 1
ATOM 775 O O . GLU A 1 98 ? 1.782 0.899 8.506 1.00 75.62 98 GLU A O 1
ATOM 780 N N . LEU A 1 99 ? 0.650 2.452 7.350 1.00 74.75 99 LEU A N 1
ATOM 781 C CA . LEU A 1 99 ? 0.419 3.329 8.499 1.00 74.75 99 LEU A CA 1
ATOM 782 C C . LEU A 1 99 ? -0.479 2.663 9.541 1.00 74.75 99 LEU A C 1
ATOM 784 O O . LEU A 1 99 ? -0.136 2.670 10.718 1.00 74.75 99 LEU A O 1
ATOM 788 N N . ALA A 1 100 ? -1.568 2.020 9.114 1.00 72.56 100 ALA A N 1
ATOM 789 C CA . ALA A 1 100 ? -2.438 1.270 10.014 1.00 72.56 100 ALA A CA 1
ATOM 790 C C . ALA A 1 100 ? -1.682 0.129 10.715 1.00 72.56 100 ALA A C 1
ATOM 792 O O . ALA A 1 100 ? -1.854 -0.076 11.911 1.00 72.56 100 ALA A O 1
ATOM 793 N N . ALA A 1 101 ? -0.804 -0.583 10.004 1.00 66.25 101 ALA A N 1
ATOM 794 C CA . ALA A 1 101 ? 0.023 -1.627 10.599 1.00 66.25 101 ALA A CA 1
ATOM 795 C C . ALA A 1 101 ? 1.033 -1.072 11.619 1.00 66.25 101 ALA A C 1
ATOM 797 O O . ALA A 1 101 ? 1.217 -1.668 12.678 1.00 66.25 101 ALA A O 1
ATOM 798 N N . LYS A 1 102 ? 1.646 0.084 11.328 1.00 66.19 102 LYS A N 1
ATOM 799 C CA . LYS A 1 102 ? 2.555 0.783 12.249 1.00 66.19 102 LYS A CA 1
ATOM 800 C C . LYS A 1 102 ? 1.844 1.258 13.520 1.00 66.19 102 LYS A C 1
ATOM 802 O O . LYS A 1 102 ? 2.414 1.105 14.596 1.00 66.19 102 LYS A O 1
ATOM 807 N N . GLU A 1 103 ? 0.612 1.769 13.416 1.00 61.31 103 GLU A N 1
ATOM 808 C CA . GLU A 1 103 ? -0.192 2.178 14.584 1.00 61.31 103 GLU A CA 1
ATOM 809 C C . GLU A 1 103 ? -0.571 0.999 15.497 1.00 61.31 103 GLU A C 1
ATOM 811 O O . GLU A 1 103 ? -0.729 1.193 16.693 1.00 61.31 103 GLU A O 1
ATOM 816 N N . VAL A 1 104 ? -0.700 -0.222 14.967 1.00 58.53 104 VAL A N 1
ATOM 817 C CA . VAL A 1 104 ? -1.029 -1.423 15.767 1.00 58.53 104 VAL A CA 1
ATOM 818 C C . VAL A 1 104 ? 0.182 -1.957 16.543 1.00 58.53 104 VAL A C 1
ATOM 820 O O . VAL A 1 104 ? 0.023 -2.655 17.540 1.00 58.53 104 VAL A O 1
ATOM 823 N N . THR A 1 105 ? 1.397 -1.654 16.082 1.00 52.09 105 THR A N 1
ATOM 824 C CA . THR A 1 105 ? 2.652 -2.112 16.703 1.00 52.09 105 THR A CA 1
ATOM 825 C C . THR A 1 105 ? 3.264 -1.130 17.710 1.00 52.09 105 THR A C 1
ATOM 827 O O . THR A 1 105 ? 4.290 -1.468 18.302 1.00 52.09 105 THR A O 1
ATOM 830 N N . ALA A 1 106 ? 2.685 0.064 17.874 1.00 44.59 106 ALA A N 1
ATOM 831 C CA . ALA A 1 106 ? 3.138 1.117 18.791 1.00 44.59 106 ALA A CA 1
ATOM 832 C C . ALA A 1 106 ? 2.328 1.114 20.095 1.00 44.59 106 ALA A C 1
ATOM 834 O O . ALA A 1 106 ? 2.945 1.374 21.153 1.00 44.59 106 ALA A O 1
#

Radius of gyration: 20.65 Å; Cα contacts (8 Å, |Δi|>4): 73; chains: 1; bounding box: 60×39×34 Å

Foldseek 3Di:
DVDDVVCVVVVVVVVVVDVVLPAFDQDPNDGDDVVRDNLPDDPVVLVVLCCCCLVPVHDQDDQLSVQLSVVCVVVVLNVDDPVVSSVVSVVSSSVSSRVVVVVVVD

pLDDT: mean 70.18, std 9.26, range [44.59, 84.44]

Secondary structure (DSSP, 8-state):
----GGGHHHHHHHHHHHHHT-PPPEETTEEPPTT-------HHHHHHHHIIIIIS-PPP-SHHHHHHHHHHHHTTGGGS-HHHHHHHHHHHHHHHHHHHHHHH--